Protein AF-A0A1X7VSV3-F1 (afdb_monomer)

Mean predicted aligned error: 14.22 Å

Solvent-accessible surface area (backbone atoms only — not comparable to full-atom values): 6307 Å² total; per-residue (Å²): 128,86,79,78,53,67,64,82,71,66,80,53,52,74,69,52,52,54,53,50,49,54,52,56,74,68,54,78,78,59,87,66,67,84,56,62,56,72,79,64,43,52,62,58,40,51,56,52,37,51,52,38,41,49,48,47,53,54,48,33,74,76,69,35,67,93,69,62,46,73,67,52,58,44,45,69,43,43,51,59,48,37,72,76,74,37,65,72,72,80,72,52,57,61,70,58,38,44,74,70,66,78,98

pLDDT: mean 71.36, std 15.17, range [36.31, 95.25]

Organism: Amphimedon queenslandica (NCBI:txid400682)

Sequence (103 aa):
GPIVSFKSFKLLTENHFEIIQIKIDAYIVQDHVGRIPSQVASGFAVEADLLLVLFCKKFEELYGSTFCTINSHLHCRLKECVQDFGPAYTFWLFSFERLNGIL

Secondary structure (DSSP, 8-state):
-----GGGGTSS-HHHHHHHHHHHHT----TTTT---HHHHHHHHHHHHHHHHHHHHHHHHHH-GGG--HHHHHHTTHHHHHHHH--GGGG-THHHHHHTT--

Structure (mmCIF, N/CA/C/O backbone):
data_AF-A0A1X7VSV3-F1
#
_entry.id   AF-A0A1X7VSV3-F1
#
loop_
_atom_site.group_PDB
_atom_site.id
_atom_site.type_symbol
_atom_site.label_atom_id
_atom_site.label_alt_id
_atom_site.label_comp_id
_atom_site.label_asym_id
_atom_site.label_entity_id
_atom_site.label_seq_id
_atom_site.pdbx_PDB_ins_code
_atom_site.Cartn_x
_atom_site.Cartn_y
_atom_site.Cartn_z
_atom_site.occupancy
_atom_site.B_iso_or_equiv
_atom_site.auth_seq_id
_atom_site.auth_comp_id
_atom_site.auth_asym_id
_atom_site.auth_atom_id
_atom_site.pdbx_PDB_model_num
ATOM 1 N N . GLY A 1 1 ? -19.126 5.642 4.544 1.00 36.31 1 GLY A N 1
ATOM 2 C CA . GLY A 1 1 ? -18.894 6.762 5.482 1.00 36.31 1 GLY A CA 1
ATOM 3 C C . GLY A 1 1 ? -18.489 7.987 4.687 1.00 36.31 1 GLY A C 1
ATOM 4 O O . GLY A 1 1 ? -18.012 7.790 3.573 1.00 36.31 1 GLY A O 1
ATOM 5 N N . PRO A 1 2 ? -18.706 9.218 5.177 1.00 47.75 2 PRO A N 1
ATOM 6 C CA . PRO A 1 2 ? -18.319 10.403 4.423 1.00 47.75 2 PRO A CA 1
ATOM 7 C C . PRO A 1 2 ? -16.800 10.390 4.245 1.00 47.75 2 PRO A C 1
ATOM 9 O O . PRO A 1 2 ? -16.056 10.199 5.205 1.00 47.75 2 PRO A O 1
ATOM 12 N N . ILE A 1 3 ? -16.355 10.530 3.000 1.00 44.22 3 ILE A N 1
ATOM 13 C CA . ILE A 1 3 ? -14.942 10.659 2.658 1.00 44.22 3 ILE A CA 1
ATOM 14 C C . ILE A 1 3 ? -14.495 11.997 3.246 1.00 44.22 3 ILE A C 1
ATOM 16 O O . ILE A 1 3 ? -14.857 13.060 2.742 1.00 44.22 3 ILE A O 1
ATOM 20 N N . VAL A 1 4 ? -13.774 11.957 4.364 1.00 50.09 4 VAL A N 1
ATOM 21 C CA . VAL A 1 4 ? -13.193 13.161 4.958 1.00 50.09 4 VAL A CA 1
ATOM 22 C C . VAL A 1 4 ? -12.079 13.604 4.019 1.00 50.09 4 VAL A C 1
ATOM 24 O O . VAL A 1 4 ? -11.040 12.954 3.932 1.00 50.09 4 VAL A O 1
ATOM 27 N 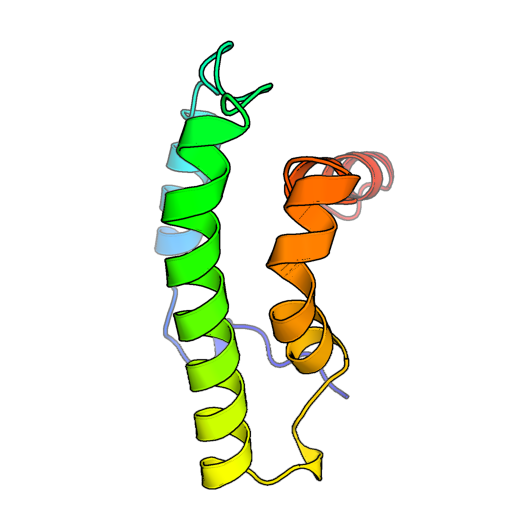N . SER A 1 5 ? -12.320 14.664 3.246 1.00 52.06 5 SER A N 1
ATOM 28 C CA . SER A 1 5 ? -11.322 15.140 2.291 1.00 52.06 5 SER A CA 1
ATOM 29 C C . SER A 1 5 ? -10.083 15.636 3.042 1.00 52.06 5 SER A C 1
ATOM 31 O O . SER A 1 5 ? -10.200 16.242 4.109 1.00 52.06 5 SER A O 1
ATOM 33 N N . PHE A 1 6 ? -8.895 15.447 2.468 1.00 47.34 6 PHE A N 1
ATOM 34 C CA . PHE A 1 6 ? -7.631 15.940 3.034 1.00 47.34 6 PHE A CA 1
ATOM 35 C C . PHE A 1 6 ? -7.645 17.451 3.346 1.00 47.34 6 PHE A C 1
ATOM 37 O O . PHE A 1 6 ? -6.889 17.906 4.207 1.00 47.34 6 PHE A O 1
ATOM 44 N N . LYS A 1 7 ? -8.559 18.221 2.729 1.00 49.91 7 LYS A N 1
ATOM 45 C CA . LYS A 1 7 ? -8.790 19.645 3.031 1.00 49.91 7 LYS A CA 1
ATOM 46 C C . LYS A 1 7 ? -9.231 19.875 4.480 1.00 49.91 7 LYS A C 1
ATOM 48 O O . LYS A 1 7 ? -8.884 20.893 5.071 1.00 49.91 7 LYS A O 1
ATOM 53 N N . SER A 1 8 ? -9.944 18.922 5.082 1.00 52.44 8 SER A N 1
ATOM 54 C CA . SER A 1 8 ? -10.482 19.028 6.445 1.00 52.44 8 SER A CA 1
ATOM 55 C C . SER A 1 8 ? -9.398 19.028 7.526 1.00 52.44 8 SER A C 1
ATOM 57 O O . SER A 1 8 ? -9.626 19.552 8.611 1.00 52.44 8 SER A O 1
ATOM 59 N N . PHE A 1 9 ? -8.205 18.507 7.223 1.00 59.28 9 PHE A N 1
ATOM 60 C CA . PHE A 1 9 ? -7.080 18.447 8.159 1.00 59.28 9 PHE A CA 1
ATOM 61 C C . PHE A 1 9 ? -6.067 19.592 7.986 1.00 59.28 9 PHE A C 1
ATOM 63 O O . PHE A 1 9 ? -5.085 19.639 8.721 1.00 59.28 9 PHE A O 1
ATOM 70 N N . LYS A 1 10 ? -6.274 20.507 7.021 1.00 59.91 10 LYS A N 1
ATOM 71 C CA . LYS A 1 10 ? -5.348 21.607 6.659 1.00 59.91 10 LYS A CA 1
ATOM 72 C C . LYS A 1 10 ? -3.891 21.180 6.382 1.00 59.91 10 LYS A C 1
ATOM 74 O O . LYS A 1 10 ? -3.003 22.024 6.353 1.00 59.91 10 LYS A O 1
ATOM 79 N N . LEU A 1 11 ? -3.641 19.890 6.154 1.00 57.81 11 LEU A N 1
ATOM 80 C CA . LEU A 1 11 ? -2.307 19.343 5.882 1.00 57.81 11 LEU A CA 1
ATOM 81 C C . LEU A 1 11 ? -1.785 19.746 4.494 1.00 57.81 11 LEU A C 1
ATOM 83 O O . LEU A 1 11 ? -0.582 19.896 4.308 1.00 57.81 11 LEU A O 1
ATOM 87 N N . LEU A 1 12 ? -2.686 19.949 3.526 1.00 55.50 12 LEU A N 1
ATOM 88 C CA . LEU A 1 12 ? -2.370 20.357 2.158 1.00 55.50 12 LEU A CA 1
ATOM 89 C C . LEU A 1 12 ? -3.309 21.493 1.722 1.00 55.50 12 LEU A C 1
ATOM 91 O O . LEU A 1 12 ? -4.505 21.459 2.015 1.00 55.50 12 LEU A O 1
ATOM 95 N N . THR A 1 13 ? -2.760 22.506 1.052 1.00 74.50 13 THR A N 1
ATOM 96 C CA . THR A 1 13 ? -3.491 23.648 0.482 1.00 74.50 13 THR A CA 1
ATOM 97 C C . THR A 1 13 ? -3.589 23.480 -1.034 1.00 74.50 13 THR A C 1
ATOM 99 O O . THR A 1 13 ? -2.871 22.661 -1.604 1.00 74.50 13 THR A O 1
ATOM 102 N N . GLU A 1 14 ? -4.442 24.263 -1.701 1.00 72.00 14 GLU A N 1
ATOM 103 C CA . GLU A 1 14 ? -4.577 24.241 -3.172 1.00 72.00 14 GLU A CA 1
ATOM 104 C C . GLU A 1 14 ? -3.225 24.417 -3.887 1.00 72.00 14 GLU A C 1
ATOM 106 O O . GLU A 1 14 ? -2.904 23.655 -4.795 1.00 72.00 14 GLU A O 1
ATOM 111 N N . ASN A 1 15 ? -2.356 25.301 -3.384 1.00 71.62 15 ASN A N 1
ATOM 112 C CA . ASN A 1 15 ? -0.998 25.465 -3.919 1.00 71.62 15 ASN A CA 1
ATOM 113 C C . ASN A 1 15 ? -0.142 24.194 -3.795 1.00 71.62 15 ASN A C 1
ATOM 115 O O . ASN A 1 15 ? 0.701 23.933 -4.649 1.00 71.62 15 ASN A O 1
ATOM 119 N N . HIS A 1 16 ? -0.322 23.393 -2.739 1.00 75.31 16 HIS A N 1
ATOM 120 C CA . HIS A 1 16 ? 0.401 22.127 -2.617 1.00 75.31 16 HIS A CA 1
ATOM 121 C C . HIS A 1 16 ? -0.057 21.126 -3.679 1.00 75.31 16 HIS A C 1
ATOM 123 O O . HIS A 1 16 ? 0.783 20.416 -4.225 1.00 75.31 16 HIS A O 1
ATOM 129 N N . PHE A 1 17 ? -1.351 21.097 -4.007 1.00 68.56 17 PHE A N 1
ATOM 130 C CA . PHE A 1 17 ? -1.871 20.238 -5.071 1.00 68.56 17 PHE A CA 1
ATOM 131 C C . PHE A 1 17 ? -1.350 20.657 -6.445 1.00 68.56 17 PHE A C 1
ATOM 133 O O . PHE A 1 17 ? -0.908 19.799 -7.201 1.00 68.56 17 PHE A O 1
ATOM 140 N N . GLU A 1 18 ? -1.302 21.957 -6.733 1.00 74.06 18 GLU A N 1
ATOM 141 C CA . GLU A 1 18 ? -0.762 22.478 -7.994 1.00 74.06 18 GLU A CA 1
ATOM 142 C C . GLU A 1 18 ? 0.726 22.127 -8.168 1.00 74.06 18 GLU A C 1
ATOM 144 O O . GLU A 1 18 ? 1.143 21.621 -9.209 1.00 74.06 18 GLU A O 1
ATOM 149 N N . ILE A 1 19 ? 1.530 22.279 -7.109 1.00 72.56 19 ILE A N 1
ATOM 150 C CA . ILE A 1 19 ? 2.953 21.906 -7.122 1.00 72.56 19 ILE A CA 1
ATOM 151 C C . ILE A 1 19 ? 3.140 20.392 -7.282 1.00 72.56 19 ILE A C 1
ATOM 153 O O . ILE A 1 19 ? 4.050 19.955 -7.989 1.00 72.56 19 ILE A O 1
ATOM 157 N N . ILE A 1 20 ? 2.316 19.581 -6.611 1.00 72.19 20 ILE A N 1
ATOM 158 C CA . ILE A 1 20 ? 2.352 18.120 -6.750 1.00 72.19 20 ILE A CA 1
ATOM 159 C C . ILE A 1 20 ? 2.005 17.728 -8.186 1.00 72.19 20 ILE A C 1
ATOM 161 O O . ILE A 1 20 ? 2.718 16.914 -8.768 1.00 72.19 20 ILE A O 1
ATOM 165 N N . GLN A 1 21 ? 0.976 18.340 -8.769 1.00 70.06 21 GLN A N 1
ATOM 166 C CA . GLN A 1 21 ? 0.545 18.056 -10.132 1.00 70.06 21 GLN A CA 1
ATOM 167 C C . GLN A 1 21 ? 1.642 18.394 -11.145 1.00 70.06 21 GLN A C 1
ATOM 169 O O . GLN A 1 21 ? 2.016 17.532 -11.931 1.00 70.06 21 GLN A O 1
ATOM 174 N N . ILE A 1 22 ? 2.260 19.576 -11.041 1.00 75.00 22 ILE A N 1
ATOM 175 C CA . ILE A 1 22 ? 3.398 19.968 -11.892 1.00 75.00 22 ILE A CA 1
ATOM 176 C C . ILE A 1 22 ? 4.546 18.956 -11.787 1.00 75.00 22 ILE A C 1
ATOM 178 O O . ILE A 1 22 ? 5.160 18.601 -12.790 1.00 75.00 22 ILE A O 1
ATOM 182 N N . LYS A 1 23 ? 4.849 18.472 -10.577 1.00 72.06 23 LYS A N 1
ATOM 183 C CA . LYS A 1 23 ? 5.919 17.486 -10.363 1.00 72.06 23 LYS A CA 1
ATOM 184 C C . LYS A 1 23 ? 5.582 16.111 -10.931 1.00 72.06 23 LYS A C 1
ATOM 186 O O . LYS A 1 23 ? 6.489 15.445 -11.418 1.00 72.06 23 LYS A O 1
ATOM 191 N N . ILE A 1 24 ? 4.320 15.693 -10.854 1.00 69.50 24 ILE A N 1
ATOM 192 C CA . ILE A 1 24 ? 3.839 14.447 -11.460 1.00 69.50 24 ILE A CA 1
ATOM 193 C C . ILE A 1 24 ? 3.890 14.556 -12.983 1.00 69.50 24 ILE A C 1
ATOM 195 O O . ILE A 1 24 ? 4.424 13.665 -13.633 1.00 69.50 24 ILE A O 1
ATOM 199 N N . ASP A 1 25 ? 3.409 15.660 -13.548 1.00 71.00 25 ASP A N 1
ATOM 200 C CA . ASP A 1 25 ? 3.370 15.869 -14.997 1.00 71.00 25 ASP A CA 1
ATOM 201 C C . ASP A 1 25 ? 4.779 15.991 -15.598 1.00 71.00 25 ASP A C 1
ATOM 203 O O . ASP A 1 25 ? 5.023 15.558 -16.722 1.00 71.00 25 ASP A O 1
ATOM 207 N N . ALA A 1 26 ? 5.730 16.537 -14.837 1.00 70.50 26 ALA A N 1
ATOM 208 C CA . ALA A 1 26 ? 7.139 16.607 -15.218 1.00 70.50 26 ALA A CA 1
ATOM 209 C C . ALA A 1 26 ? 7.915 15.299 -14.966 1.00 70.50 26 ALA A C 1
ATOM 211 O O . ALA A 1 26 ? 9.092 15.205 -15.328 1.00 70.50 26 ALA A O 1
ATOM 212 N N . TYR A 1 27 ? 7.303 14.297 -14.327 1.00 68.44 27 TYR A N 1
ATOM 213 C CA . TYR A 1 27 ? 7.973 13.042 -14.021 1.00 68.44 27 TYR A CA 1
ATOM 214 C C . TYR A 1 27 ? 8.042 12.151 -15.264 1.00 68.44 27 TYR A C 1
ATOM 216 O O . TYR A 1 27 ? 7.085 11.471 -15.635 1.00 68.44 27 TYR A O 1
ATOM 224 N N . ILE A 1 28 ? 9.215 12.116 -15.896 1.00 62.25 28 ILE A N 1
ATOM 225 C CA . ILE A 1 28 ? 9.511 11.135 -16.938 1.00 62.25 28 ILE A CA 1
ATOM 226 C C . ILE A 1 28 ? 9.803 9.797 -16.258 1.00 62.25 28 ILE A C 1
ATOM 228 O O . ILE A 1 28 ? 10.837 9.623 -15.608 1.00 62.25 28 ILE A O 1
ATOM 232 N N . VAL A 1 29 ? 8.873 8.853 -16.413 1.00 53.44 29 VAL A N 1
ATOM 233 C CA . VAL A 1 29 ? 9.042 7.473 -15.953 1.00 53.44 29 VAL A CA 1
ATOM 234 C C . VAL A 1 29 ? 10.247 6.883 -16.675 1.00 53.44 29 VAL A C 1
ATOM 236 O O . VAL A 1 29 ? 10.250 6.774 -17.900 1.00 53.44 29 VAL A O 1
ATOM 239 N N . GLN A 1 30 ? 11.278 6.511 -15.917 1.00 49.75 30 GLN A N 1
ATOM 240 C CA . GLN A 1 30 ? 12.430 5.818 -16.478 1.00 49.75 30 GLN A CA 1
ATOM 241 C C . GLN A 1 30 ? 11.959 4.491 -17.095 1.00 49.75 30 GLN A C 1
ATOM 243 O O . GLN A 1 30 ? 11.313 3.668 -16.449 1.00 49.75 30 GLN A O 1
ATOM 248 N N . ASP A 1 31 ? 12.288 4.288 -18.363 1.00 50.72 31 ASP A N 1
ATOM 249 C CA . ASP A 1 31 ? 11.950 3.153 -19.233 1.00 50.72 31 ASP A CA 1
ATOM 250 C C . ASP A 1 31 ? 12.448 1.789 -18.713 1.00 50.72 31 ASP A C 1
ATOM 252 O O . ASP A 1 31 ? 11.989 0.730 -19.139 1.00 50.72 31 ASP A O 1
ATOM 256 N N . HIS A 1 32 ? 13.321 1.807 -17.710 1.00 49.12 32 HIS A N 1
ATOM 257 C CA . HIS A 1 32 ? 13.840 0.649 -16.986 1.00 49.12 32 HIS A CA 1
ATOM 258 C C . HIS A 1 32 ? 13.086 0.351 -15.669 1.00 49.12 32 HIS A C 1
ATOM 260 O O . HIS A 1 32 ? 13.368 -0.648 -15.013 1.00 49.12 32 HIS A O 1
ATOM 266 N N . VAL A 1 33 ? 12.070 1.145 -15.303 1.00 50.12 33 VAL A N 1
ATOM 267 C CA . VAL A 1 33 ? 11.221 0.936 -14.106 1.00 50.12 33 VAL A CA 1
ATOM 268 C C . VAL A 1 33 ? 10.066 -0.044 -14.375 1.00 50.12 33 VAL A C 1
ATOM 270 O O . VAL A 1 33 ? 9.438 -0.542 -13.442 1.00 50.12 33 VAL A O 1
ATOM 273 N N . GLY A 1 34 ? 9.818 -0.408 -15.640 1.00 47.53 34 GLY A N 1
ATOM 274 C CA . GLY A 1 34 ? 8.826 -1.428 -16.015 1.00 47.53 34 GLY A CA 1
ATOM 275 C C . GLY A 1 34 ? 9.217 -2.863 -15.628 1.00 47.53 34 GLY A C 1
ATOM 276 O O . GLY A 1 34 ? 8.367 -3.747 -15.553 1.00 47.53 34 GLY A O 1
ATOM 277 N N . ARG A 1 35 ? 10.500 -3.103 -15.340 1.00 47.75 35 ARG A N 1
ATOM 278 C CA . ARG A 1 35 ? 10.994 -4.331 -14.715 1.00 47.75 35 ARG A CA 1
ATOM 279 C C . ARG A 1 35 ? 12.057 -3.951 -13.703 1.00 47.75 35 ARG A C 1
ATOM 281 O O . ARG A 1 35 ? 13.225 -3.837 -14.056 1.00 47.75 35 ARG A O 1
ATOM 2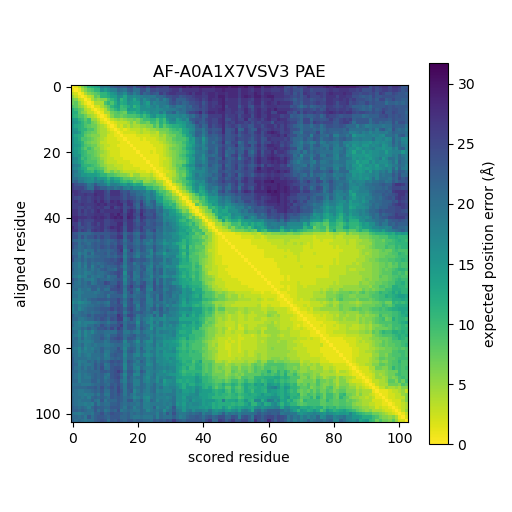88 N N . ILE A 1 36 ? 11.679 -3.826 -12.434 1.00 50.44 36 ILE A N 1
ATOM 289 C CA . ILE A 1 36 ? 12.686 -3.980 -11.385 1.00 50.44 36 ILE A CA 1
ATOM 290 C C . ILE A 1 36 ? 13.244 -5.401 -11.564 1.00 50.44 36 ILE A C 1
ATOM 292 O O . ILE A 1 36 ? 12.450 -6.349 -11.568 1.00 50.44 36 ILE A O 1
ATOM 296 N N . PRO A 1 37 ? 14.563 -5.593 -11.760 1.00 46.62 37 PRO A N 1
ATOM 297 C CA . PRO A 1 37 ? 15.133 -6.930 -11.773 1.00 46.62 37 PRO A CA 1
ATOM 298 C C . PRO A 1 37 ? 14.692 -7.627 -10.486 1.00 46.62 37 PRO A C 1
ATOM 300 O O . PRO A 1 37 ? 14.851 -7.066 -9.400 1.00 46.62 37 PRO A O 1
ATOM 303 N N . SER A 1 38 ? 14.106 -8.819 -10.596 1.00 49.03 38 SER A N 1
ATOM 304 C CA . SER A 1 38 ? 13.500 -9.567 -9.478 1.00 49.03 38 SER A CA 1
ATOM 305 C C . SER A 1 38 ? 14.406 -9.685 -8.240 1.00 49.03 38 SER A C 1
ATOM 307 O O . SER A 1 38 ? 13.924 -9.821 -7.118 1.00 49.03 38 SER A O 1
ATOM 309 N N . GLN A 1 39 ? 15.720 -9.575 -8.442 1.00 42.94 39 GLN A N 1
ATOM 310 C CA . GLN A 1 39 ? 16.763 -9.614 -7.419 1.00 42.94 39 GLN A CA 1
ATOM 311 C C . GLN A 1 39 ? 16.974 -8.292 -6.654 1.00 42.94 39 GLN A C 1
ATOM 313 O O . GLN A 1 39 ? 17.399 -8.333 -5.506 1.00 42.94 39 GLN A O 1
ATOM 318 N N . VAL A 1 40 ? 16.666 -7.130 -7.243 1.00 48.06 40 VAL A N 1
ATOM 319 C CA . VAL A 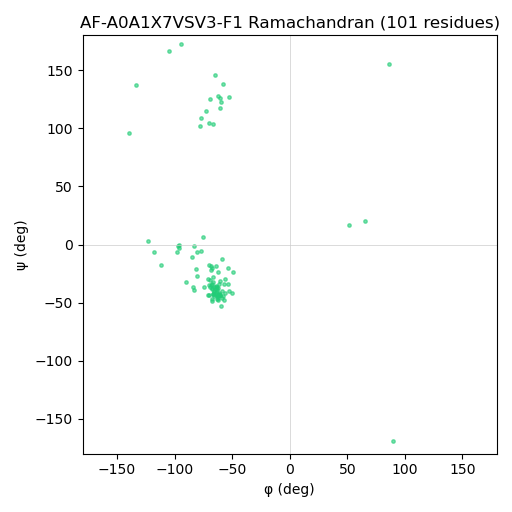1 40 ? 16.720 -5.812 -6.569 1.00 48.06 40 VAL A CA 1
ATOM 320 C C . VAL A 1 40 ? 15.372 -5.493 -5.911 1.00 48.06 40 VAL A C 1
ATOM 322 O O . VAL A 1 40 ? 15.324 -4.893 -4.838 1.00 48.06 40 VAL A O 1
ATOM 325 N N . ALA A 1 41 ? 14.274 -5.971 -6.511 1.00 50.81 41 ALA A N 1
ATOM 326 C CA . ALA A 1 41 ? 12.928 -5.860 -5.955 1.00 50.81 41 ALA A CA 1
ATOM 327 C C . ALA A 1 41 ? 12.786 -6.602 -4.622 1.00 50.81 41 ALA A C 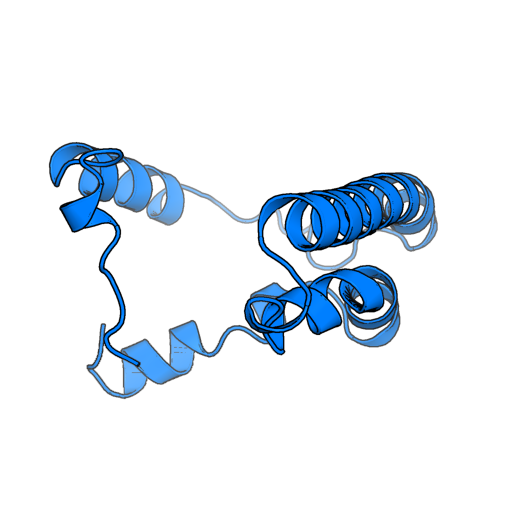1
ATOM 329 O O . ALA A 1 41 ? 12.106 -6.116 -3.728 1.00 50.81 41 ALA A O 1
ATOM 330 N N . SER A 1 42 ? 13.420 -7.767 -4.467 1.00 53.88 42 SER A N 1
ATOM 331 C CA . SER A 1 42 ? 13.212 -8.622 -3.296 1.00 53.88 42 SER A CA 1
ATOM 332 C C . SER A 1 42 ? 13.719 -7.997 -1.993 1.00 53.88 42 SER A C 1
ATOM 334 O O . SER A 1 42 ? 13.008 -8.051 -0.994 1.00 53.88 42 SER A O 1
ATOM 336 N N . GLY A 1 43 ? 14.899 -7.366 -1.998 1.00 54.75 43 GLY A N 1
ATOM 337 C CA . GLY A 1 43 ? 15.463 -6.716 -0.808 1.00 54.75 43 GLY A CA 1
ATOM 338 C C . GLY A 1 43 ? 14.655 -5.494 -0.368 1.00 54.75 43 GLY A C 1
ATOM 339 O O . GLY A 1 43 ? 14.253 -5.400 0.790 1.00 54.75 43 GLY A O 1
ATOM 340 N N . PHE A 1 44 ? 14.344 -4.602 -1.314 1.00 57.28 44 PHE A N 1
ATOM 341 C CA . PHE A 1 44 ? 13.576 -3.382 -1.047 1.00 57.28 44 PHE A CA 1
ATOM 342 C C . PHE A 1 44 ? 12.110 -3.682 -0.687 1.00 57.28 44 PHE A C 1
ATOM 344 O O . PHE A 1 44 ? 11.522 -3.020 0.166 1.00 57.28 44 PHE A O 1
ATOM 351 N N . ALA A 1 45 ? 11.522 -4.722 -1.288 1.00 68.50 45 ALA A N 1
ATOM 352 C CA . ALA A 1 45 ? 10.153 -5.133 -0.992 1.00 68.50 45 ALA A CA 1
ATOM 353 C C . ALA A 1 45 ? 10.003 -5.740 0.408 1.00 68.50 45 ALA A C 1
ATOM 355 O O . ALA A 1 45 ? 8.940 -5.593 0.998 1.00 68.50 45 ALA A O 1
ATOM 356 N N . VAL A 1 46 ? 11.028 -6.399 0.963 1.00 79.25 46 VAL A N 1
ATOM 357 C CA . VAL A 1 46 ? 10.949 -6.972 2.320 1.00 79.25 46 VAL A CA 1
ATOM 358 C C . VAL A 1 46 ? 10.950 -5.883 3.389 1.00 79.25 46 VAL A C 1
ATOM 360 O O . VAL A 1 46 ? 10.159 -5.953 4.324 1.00 79.25 46 VAL A O 1
ATOM 363 N N . GLU A 1 47 ? 11.798 -4.863 3.260 1.00 84.81 47 GLU A N 1
ATOM 364 C CA . GLU A 1 47 ? 11.819 -3.756 4.222 1.00 84.81 47 GLU A CA 1
ATOM 365 C C . GLU A 1 47 ? 10.517 -2.945 4.175 1.00 84.81 47 GLU A C 1
ATOM 367 O O . GLU A 1 47 ? 9.916 -2.669 5.215 1.00 84.81 47 GLU A O 1
ATOM 372 N N . ALA A 1 48 ? 10.029 -2.637 2.971 1.00 85.75 48 ALA A N 1
ATOM 373 C CA . ALA A 1 48 ? 8.747 -1.963 2.790 1.00 85.75 48 ALA A CA 1
ATOM 374 C C . ALA A 1 48 ? 7.573 -2.776 3.371 1.00 85.75 48 ALA A C 1
ATOM 376 O O . ALA A 1 48 ? 6.725 -2.213 4.061 1.00 85.75 48 ALA A O 1
ATOM 377 N N . ASP A 1 49 ? 7.546 -4.092 3.146 1.00 87.25 49 ASP A N 1
ATOM 378 C CA . ASP A 1 49 ? 6.544 -5.007 3.708 1.00 87.25 49 ASP A CA 1
ATOM 379 C C . ASP A 1 49 ? 6.547 -4.983 5.244 1.00 87.25 49 ASP A C 1
ATOM 381 O O . ASP A 1 49 ? 5.505 -4.798 5.875 1.00 87.25 49 ASP A O 1
ATOM 385 N N . LEU A 1 50 ? 7.729 -5.051 5.866 1.00 89.81 50 LEU A N 1
ATOM 386 C CA . LEU A 1 50 ? 7.864 -4.973 7.323 1.00 89.81 50 LEU A CA 1
ATOM 387 C C . LEU A 1 50 ? 7.345 -3.644 7.886 1.00 89.81 50 LEU A C 1
ATOM 389 O O . LEU A 1 50 ? 6.636 -3.644 8.896 1.00 89.81 50 LEU A O 1
ATOM 393 N N . LEU A 1 51 ? 7.667 -2.520 7.240 1.00 91.19 51 LEU A N 1
ATOM 394 C CA . LEU A 1 51 ? 7.202 -1.196 7.659 1.00 91.19 51 LEU A CA 1
ATOM 395 C C . LEU A 1 51 ? 5.681 -1.054 7.521 1.00 91.19 51 LEU A C 1
ATOM 397 O O . LEU A 1 51 ? 5.038 -0.507 8.417 1.00 91.19 51 LEU A O 1
ATOM 401 N N . LEU A 1 52 ? 5.092 -1.584 6.446 1.00 90.50 52 LEU A N 1
ATOM 402 C CA . LEU A 1 52 ? 3.642 -1.581 6.230 1.00 90.50 52 LEU A CA 1
ATOM 403 C C . LEU A 1 52 ? 2.904 -2.444 7.257 1.00 90.50 52 LEU A C 1
ATOM 405 O O . LEU A 1 52 ? 1.892 -2.013 7.815 1.00 90.50 52 LEU A O 1
ATOM 409 N N . VAL A 1 53 ? 3.429 -3.631 7.566 1.00 89.12 53 VAL A N 1
ATOM 410 C CA . VAL A 1 53 ? 2.876 -4.500 8.614 1.00 89.12 53 VAL A CA 1
ATOM 411 C C . VAL A 1 53 ? 2.990 -3.832 9.985 1.00 89.12 53 VAL A C 1
ATOM 413 O O . VAL A 1 53 ? 2.035 -3.862 10.764 1.00 89.12 53 VAL A O 1
ATOM 416 N N . LEU A 1 54 ? 4.128 -3.201 10.291 1.00 92.19 54 LEU A N 1
ATOM 417 C CA . LEU A 1 54 ? 4.314 -2.467 11.542 1.00 92.19 54 LEU A CA 1
ATOM 418 C C . LEU A 1 54 ? 3.332 -1.297 11.653 1.00 92.19 54 LEU A C 1
ATOM 420 O O . LEU A 1 54 ? 2.726 -1.115 12.708 1.00 92.19 54 LEU A O 1
ATOM 424 N N . PHE A 1 55 ? 3.135 -0.543 10.571 1.00 92.44 55 PHE A N 1
ATOM 425 C CA . PHE A 1 55 ? 2.141 0.523 10.511 1.00 92.44 55 PHE A CA 1
ATOM 426 C C . PHE A 1 55 ? 0.738 -0.009 10.814 1.00 92.44 55 PHE A C 1
ATOM 428 O O . PHE A 1 55 ? 0.059 0.549 11.670 1.00 92.44 55 PHE A O 1
ATOM 435 N N . CYS A 1 56 ? 0.323 -1.114 10.184 1.00 90.44 56 CYS A N 1
ATOM 436 C CA . CYS A 1 56 ? -1.004 -1.692 10.409 1.00 90.44 56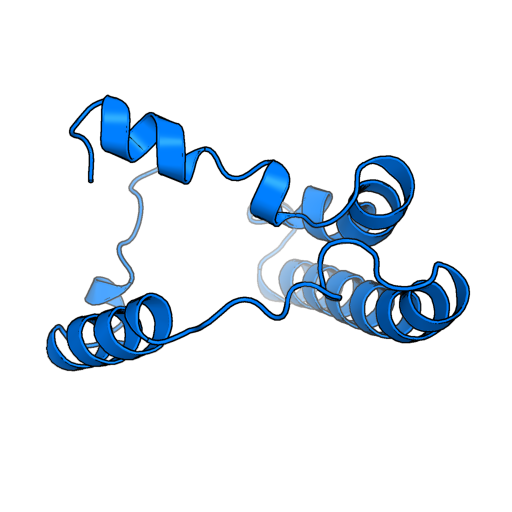 CYS A CA 1
ATOM 437 C C . CYS A 1 56 ? -1.201 -2.131 11.865 1.00 90.44 56 CYS A C 1
ATOM 439 O O . CYS A 1 56 ? -2.236 -1.826 12.453 1.00 90.44 56 CYS A O 1
ATOM 441 N N . LYS A 1 57 ? -0.186 -2.759 12.475 1.00 90.69 57 LYS A N 1
ATOM 442 C CA . LYS A 1 57 ? -0.208 -3.137 13.897 1.00 90.69 57 LYS A CA 1
ATOM 443 C C . LYS A 1 57 ? -0.315 -1.920 14.812 1.00 90.69 57 LYS A C 1
ATOM 445 O O . LYS A 1 57 ? -1.140 -1.904 15.716 1.00 90.69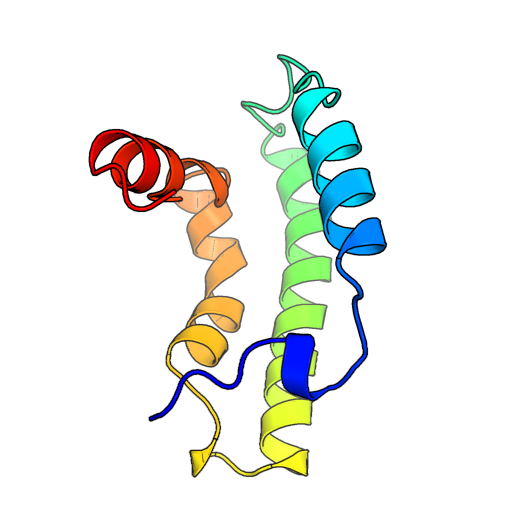 57 LYS A O 1
ATOM 450 N N . LYS A 1 58 ? 0.481 -0.875 14.564 1.00 93.06 58 LYS A N 1
ATOM 451 C CA . LYS A 1 58 ? 0.428 0.366 15.353 1.00 93.06 58 LYS A CA 1
ATOM 452 C C . LYS A 1 58 ? -0.883 1.116 15.181 1.00 93.06 58 LYS A C 1
ATOM 454 O O . LYS A 1 58 ? -1.396 1.672 16.146 1.00 93.06 58 LYS A O 1
ATOM 459 N N . PHE A 1 59 ? -1.441 1.106 13.981 1.00 91.94 59 PHE A N 1
ATOM 460 C CA . PHE A 1 59 ? -2.747 1.684 13.718 1.00 91.94 59 PHE A CA 1
ATOM 461 C C . PHE A 1 59 ? -3.845 0.946 14.495 1.00 91.94 59 PHE A C 1
ATOM 463 O O . PHE A 1 59 ? -4.651 1.584 15.167 1.00 91.94 59 PHE A O 1
ATOM 470 N N . GLU A 1 60 ? -3.844 -0.387 14.462 1.00 92.88 60 GLU A N 1
ATOM 471 C CA . GLU A 1 60 ? -4.785 -1.202 15.233 1.00 92.88 60 GLU A CA 1
ATOM 472 C C . GLU A 1 60 ? -4.631 -0.990 16.748 1.00 92.88 60 GLU A C 1
ATOM 474 O O . GLU A 1 60 ? -5.633 -0.816 17.434 1.00 92.88 60 GLU A O 1
ATOM 479 N N . GLU A 1 61 ? -3.400 -0.932 17.270 1.00 94.38 61 GLU A N 1
ATOM 480 C CA . GLU A 1 61 ? -3.130 -0.650 18.690 1.00 94.38 61 GLU A CA 1
ATOM 481 C C . GLU A 1 61 ? -3.702 0.707 19.140 1.00 94.38 61 GLU A C 1
ATOM 483 O O . GLU A 1 61 ? -4.212 0.824 20.253 1.00 94.38 61 GLU A O 1
ATOM 488 N N . LEU A 1 62 ? -3.606 1.737 18.292 1.00 95.25 62 LEU A N 1
ATOM 489 C CA . LEU A 1 62 ? -4.012 3.104 18.634 1.00 95.25 62 LEU A CA 1
ATOM 490 C C . LEU A 1 62 ? -5.511 3.355 18.463 1.00 95.25 62 LEU A C 1
ATOM 492 O O . LEU A 1 62 ? -6.103 4.086 19.257 1.00 95.25 62 LEU A O 1
ATOM 496 N N . TYR A 1 63 ? -6.114 2.794 17.416 1.00 92.62 63 TYR A N 1
ATOM 497 C CA . TYR A 1 63 ? -7.487 3.115 17.020 1.00 92.62 63 TYR A CA 1
ATOM 498 C C . TYR A 1 63 ? -8.466 1.958 17.236 1.00 92.62 63 TYR A C 1
ATOM 500 O O . TYR A 1 63 ? -9.670 2.188 17.304 1.00 92.62 63 TYR A O 1
ATOM 508 N N . GLY A 1 64 ? -7.973 0.732 17.398 1.00 89.62 64 GLY A N 1
ATOM 509 C CA . GLY A 1 64 ? -8.779 -0.478 17.504 1.00 89.62 64 GLY A CA 1
ATOM 510 C C . GLY A 1 64 ? -9.130 -1.085 16.144 1.00 89.62 64 GLY A C 1
ATOM 511 O O . GLY A 1 64 ? -9.209 -0.407 15.116 1.00 89.62 64 GLY A O 1
ATOM 512 N N . SER A 1 65 ? -9.391 -2.392 16.151 1.00 88.19 65 SER A N 1
ATOM 513 C CA . SER A 1 65 ? -9.628 -3.196 14.944 1.00 88.19 65 SER A CA 1
ATOM 514 C C . SER A 1 65 ? -10.852 -2.766 14.131 1.00 88.19 65 SER A C 1
ATOM 516 O O . SER A 1 65 ? -10.895 -2.966 12.920 1.00 88.19 65 SER A O 1
ATOM 518 N N . THR A 1 66 ? -11.830 -2.102 14.752 1.00 91.88 66 THR A N 1
ATOM 519 C CA . THR A 1 66 ? -13.020 -1.564 14.071 1.00 91.88 66 THR A CA 1
ATOM 520 C C . THR A 1 66 ? -12.702 -0.468 13.053 1.00 91.88 66 THR A C 1
ATOM 522 O O . THR A 1 66 ? -13.532 -0.180 12.193 1.00 91.88 66 THR A O 1
ATOM 525 N N . PHE A 1 67 ? -11.520 0.151 13.140 1.00 88.12 67 PHE A N 1
ATOM 526 C CA . PHE A 1 67 ? -11.053 1.174 12.200 1.00 88.12 67 PHE A CA 1
ATOM 527 C C . PHE A 1 67 ? -10.116 0.612 11.122 1.00 88.12 67 PHE A C 1
ATOM 529 O O . PHE A 1 67 ? -9.771 1.328 10.180 1.00 88.12 67 PHE A O 1
ATOM 536 N N . CYS A 1 68 ? -9.723 -0.661 11.218 1.00 87.19 68 CYS A N 1
ATOM 537 C CA . CYS A 1 68 ? -8.940 -1.336 10.190 1.00 87.19 68 CYS A CA 1
ATOM 538 C C . CYS A 1 68 ? -9.829 -1.611 8.971 1.00 87.19 68 CYS A C 1
ATOM 540 O O . CYS A 1 68 ? -10.793 -2.373 9.030 1.00 87.19 68 CYS A O 1
ATOM 542 N N . THR A 1 69 ? -9.509 -0.974 7.848 1.00 88.56 69 THR A N 1
ATOM 543 C CA . THR A 1 69 ? -10.278 -1.115 6.603 1.00 88.56 69 THR A CA 1
ATOM 544 C C . THR A 1 69 ? -9.678 -2.196 5.704 1.00 88.56 69 THR A C 1
ATOM 546 O O . THR A 1 69 ? -8.569 -2.677 5.940 1.00 88.56 69 THR A O 1
ATOM 549 N N . ILE A 1 70 ? -10.369 -2.541 4.612 1.00 83.75 70 ILE A N 1
ATOM 550 C CA . ILE A 1 70 ? -9.822 -3.425 3.566 1.00 83.75 70 ILE A CA 1
ATOM 551 C C . ILE A 1 70 ? -8.471 -2.905 3.040 1.00 83.75 70 ILE A C 1
ATOM 553 O O . ILE A 1 70 ? -7.577 -3.702 2.767 1.00 83.75 70 ILE A O 1
ATOM 557 N N . ASN A 1 71 ? -8.274 -1.583 2.983 1.00 81.81 71 ASN A N 1
ATOM 558 C CA . ASN A 1 71 ? -6.996 -0.995 2.570 1.00 81.81 71 ASN A CA 1
ATOM 559 C C . ASN A 1 71 ? -5.863 -1.334 3.553 1.00 81.81 71 ASN A C 1
ATOM 561 O O . ASN A 1 71 ? -4.743 -1.599 3.126 1.00 81.81 71 ASN A O 1
ATOM 565 N N . SER A 1 72 ? -6.152 -1.406 4.857 1.00 82.56 72 SER A N 1
ATOM 566 C CA . SER A 1 72 ? -5.194 -1.865 5.873 1.00 82.56 72 SER A CA 1
ATOM 567 C C . SER A 1 72 ? -4.803 -3.331 5.661 1.00 82.56 72 SER A C 1
ATOM 569 O O . SER A 1 72 ? -3.636 -3.678 5.790 1.00 82.56 72 SER A O 1
ATOM 571 N N . HIS A 1 73 ? -5.749 -4.191 5.269 1.00 81.44 73 HIS A N 1
ATOM 572 C CA . HIS A 1 73 ? -5.448 -5.586 4.932 1.00 81.44 73 HIS A CA 1
ATOM 573 C C . HIS A 1 73 ? -4.603 -5.709 3.655 1.00 81.44 73 HIS A C 1
ATOM 575 O O . HIS A 1 73 ? -3.690 -6.531 3.593 1.00 81.44 73 HIS A O 1
ATOM 581 N N . LEU A 1 74 ? -4.866 -4.862 2.654 1.00 82.38 74 LEU A N 1
ATOM 582 C CA . LEU A 1 74 ? -4.112 -4.839 1.401 1.00 82.38 74 LEU A CA 1
ATOM 583 C C . LEU A 1 74 ? -2.639 -4.469 1.618 1.00 82.38 74 LEU A C 1
ATOM 585 O O . LEU A 1 74 ? -1.770 -5.050 0.973 1.00 82.38 74 LEU A O 1
ATOM 589 N N . HIS A 1 75 ? -2.337 -3.563 2.553 1.00 83.31 75 HIS A N 1
ATOM 590 C CA . HIS A 1 75 ? -0.954 -3.224 2.904 1.00 83.31 75 HIS A CA 1
ATOM 591 C C . HIS A 1 75 ? -0.135 -4.443 3.355 1.00 83.31 75 HIS A C 1
ATOM 593 O O . HIS A 1 75 ? 1.040 -4.526 3.012 1.00 83.31 75 HIS A O 1
ATOM 599 N N . CYS A 1 76 ? -0.755 -5.416 4.031 1.00 82.31 76 CYS A N 1
ATOM 600 C CA . CYS A 1 76 ? -0.114 -6.666 4.458 1.00 82.31 76 CYS A CA 1
ATOM 601 C C . CYS A 1 76 ? 0.078 -7.698 3.330 1.00 82.31 76 CYS A C 1
ATOM 603 O O . CYS A 1 76 ? 0.617 -8.771 3.584 1.00 82.31 76 CYS A O 1
ATOM 605 N N . ARG A 1 77 ? -0.445 -7.432 2.125 1.00 82.19 77 ARG A N 1
ATOM 606 C CA . ARG A 1 77 ? -0.371 -8.318 0.945 1.00 82.19 77 ARG A CA 1
ATOM 607 C C . ARG A 1 77 ? 0.267 -7.633 -0.264 1.00 82.19 77 ARG A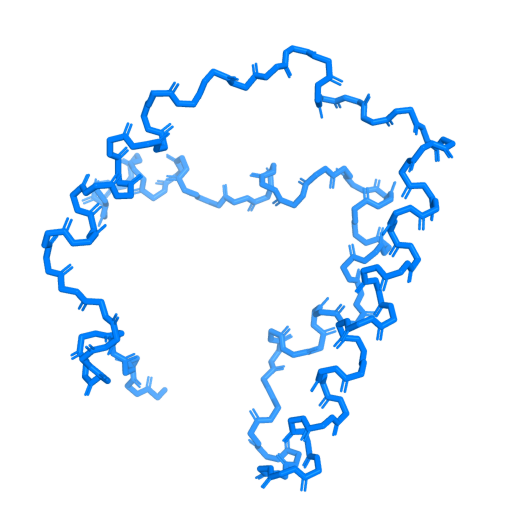 C 1
ATOM 609 O O . ARG A 1 77 ? 0.312 -8.190 -1.360 1.00 82.19 77 ARG A O 1
ATOM 616 N N . LEU A 1 78 ? 0.719 -6.390 -0.087 1.00 83.06 78 LEU A N 1
ATOM 617 C CA . LEU A 1 78 ? 1.181 -5.545 -1.181 1.00 83.06 78 LEU A CA 1
ATOM 618 C C . LEU A 1 78 ? 2.473 -6.085 -1.794 1.00 83.06 78 LEU A C 1
ATOM 620 O O . LEU A 1 78 ? 2.658 -5.993 -3.004 1.00 83.06 78 LEU A O 1
ATOM 624 N N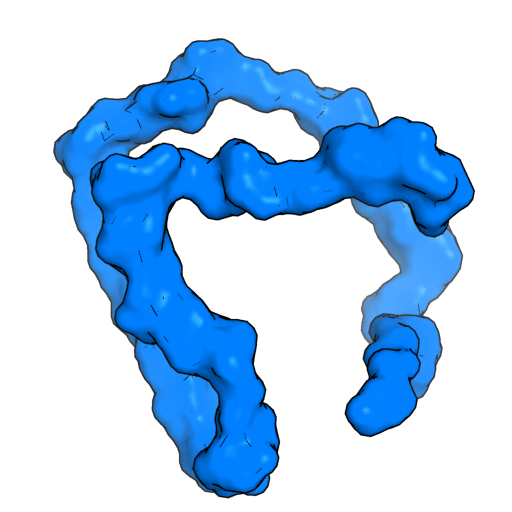 . LYS A 1 79 ? 3.342 -6.686 -0.976 1.00 84.50 79 LYS A N 1
ATOM 625 C CA . LYS A 1 79 ? 4.557 -7.351 -1.440 1.00 84.50 79 LYS A CA 1
ATOM 626 C C . LYS A 1 79 ? 4.232 -8.480 -2.412 1.00 84.50 79 LYS A C 1
ATOM 628 O O . LYS A 1 79 ? 4.779 -8.480 -3.510 1.00 84.50 79 LYS A O 1
ATOM 633 N N . GLU A 1 80 ? 3.350 -9.406 -2.036 1.00 82.69 80 GLU A N 1
ATOM 634 C CA . GLU A 1 80 ? 2.950 -10.506 -2.916 1.00 82.69 80 GLU A CA 1
ATOM 635 C C . GLU A 1 80 ? 2.280 -9.970 -4.178 1.00 82.69 80 GLU A C 1
ATOM 637 O O . GLU A 1 80 ? 2.632 -10.384 -5.275 1.00 82.69 80 GLU A O 1
ATOM 642 N N . CYS A 1 81 ? 1.401 -8.970 -4.051 1.00 79.31 81 CYS A N 1
ATOM 643 C CA . CYS A 1 81 ? 0.774 -8.353 -5.216 1.00 79.31 81 CYS A CA 1
ATOM 644 C C . CYS A 1 81 ? 1.802 -7.767 -6.196 1.00 79.31 81 CYS A C 1
ATOM 646 O O . CYS A 1 81 ? 1.684 -7.968 -7.403 1.00 79.31 81 CYS A O 1
ATOM 648 N N . VAL A 1 82 ? 2.822 -7.066 -5.694 1.00 80.50 82 VAL A N 1
ATOM 649 C CA . VAL A 1 82 ? 3.863 -6.478 -6.546 1.00 80.50 82 VAL A CA 1
ATOM 650 C C . VAL A 1 82 ? 4.771 -7.547 -7.157 1.00 80.50 82 VAL A C 1
ATOM 652 O O . VAL A 1 82 ? 5.212 -7.399 -8.297 1.00 80.50 82 VAL A O 1
ATOM 655 N N . GLN A 1 83 ? 5.043 -8.627 -6.425 1.00 78.06 83 GLN A N 1
ATOM 656 C CA . GLN A 1 83 ? 5.855 -9.747 -6.902 1.00 78.06 83 GLN A CA 1
ATOM 657 C C . GLN A 1 83 ? 5.148 -10.559 -7.990 1.00 78.06 83 GLN A C 1
ATOM 659 O O . GLN A 1 83 ? 5.777 -10.897 -8.992 1.00 78.06 83 GLN A O 1
ATOM 664 N N . ASP A 1 84 ? 3.858 -10.834 -7.809 1.00 80.25 84 ASP A N 1
ATOM 665 C CA . ASP A 1 84 ? 3.088 -11.707 -8.693 1.00 80.25 84 ASP A CA 1
ATOM 666 C C . ASP A 1 84 ? 2.545 -10.963 -9.917 1.00 80.25 84 ASP A C 1
ATOM 668 O O . ASP A 1 84 ? 2.500 -11.519 -11.016 1.00 80.25 84 ASP A O 1
ATOM 672 N N . PHE A 1 85 ? 2.145 -9.698 -9.747 1.00 76.69 85 PHE A N 1
ATOM 673 C CA . PHE A 1 85 ? 1.424 -8.949 -10.779 1.00 76.69 85 PHE A CA 1
ATOM 674 C C . PHE A 1 85 ? 2.164 -7.702 -11.284 1.00 76.69 85 PHE A C 1
ATOM 676 O O . PHE A 1 85 ? 1.740 -7.094 -12.266 1.00 76.69 85 PHE A O 1
ATOM 683 N N . GLY A 1 86 ? 3.294 -7.339 -10.674 1.00 76.56 86 GLY A N 1
ATOM 684 C CA . GLY A 1 86 ? 4.076 -6.167 -11.058 1.00 76.56 86 GLY A CA 1
ATOM 685 C C . GLY A 1 86 ? 3.668 -4.884 -10.319 1.00 76.56 86 GLY A C 1
ATOM 686 O O . GLY A 1 86 ? 2.956 -4.925 -9.318 1.00 76.56 86 GLY A O 1
ATOM 687 N N . PRO A 1 87 ? 4.162 -3.712 -10.750 1.00 75.50 87 PRO A N 1
ATOM 688 C CA . PRO A 1 87 ? 4.043 -2.472 -9.985 1.00 75.50 87 PRO A CA 1
ATOM 689 C C . PRO A 1 87 ? 2.595 -2.072 -9.662 1.00 75.50 87 PRO A C 1
ATOM 691 O O . PRO A 1 87 ? 1.738 -2.085 -10.532 1.00 75.50 87 PRO A O 1
ATOM 694 N N . ALA A 1 88 ? 2.320 -1.599 -8.443 1.00 73.50 88 ALA A N 1
ATOM 695 C CA . ALA A 1 88 ? 0.950 -1.283 -8.011 1.00 73.50 88 ALA A CA 1
ATOM 696 C C . ALA A 1 88 ? 0.205 -0.270 -8.914 1.00 73.50 88 ALA A C 1
ATOM 698 O O . ALA A 1 88 ? -1.017 -0.345 -9.046 1.00 73.50 88 ALA A O 1
ATOM 699 N N . TYR A 1 89 ? 0.926 0.652 -9.564 1.00 71.75 89 TYR A N 1
ATOM 700 C CA . TYR A 1 89 ? 0.327 1.654 -10.451 1.00 71.75 89 TYR A CA 1
ATOM 701 C C . TYR A 1 89 ? -0.275 1.055 -11.729 1.00 71.75 89 TYR A C 1
ATOM 703 O O . TYR A 1 89 ? -1.137 1.684 -12.336 1.00 71.75 89 TYR A O 1
ATOM 711 N N . THR A 1 90 ? 0.116 -0.157 -12.141 1.00 66.81 90 THR A N 1
ATOM 712 C CA . THR A 1 90 ? -0.501 -0.814 -13.305 1.00 66.81 90 THR A CA 1
ATOM 713 C C . THR A 1 90 ? -1.950 -1.219 -13.034 1.00 66.81 90 THR A C 1
ATOM 715 O O . THR A 1 90 ? -2.707 -1.434 -13.975 1.00 66.81 90 THR A O 1
ATOM 718 N N . PHE A 1 91 ? -2.349 -1.292 -11.759 1.00 66.81 91 PHE A N 1
ATOM 719 C CA . PHE A 1 91 ? -3.722 -1.562 -11.320 1.00 66.81 91 PHE A CA 1
ATOM 720 C C . PHE A 1 91 ? -4.507 -0.293 -10.994 1.00 66.81 91 PHE A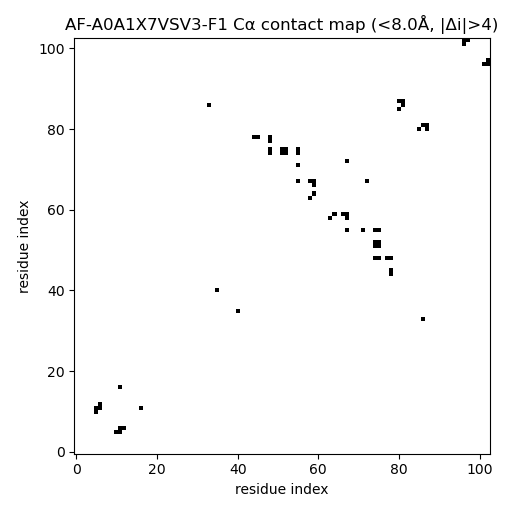 C 1
ATOM 722 O O . PHE A 1 91 ? -5.680 -0.375 -10.631 1.00 66.81 91 PHE A O 1
ATOM 729 N N . TRP A 1 92 ? -3.884 0.884 -11.080 1.00 73.75 92 TRP A N 1
ATOM 730 C CA . TRP A 1 92 ? -4.593 2.128 -10.824 1.00 73.75 92 TRP A CA 1
ATOM 731 C C . TRP A 1 92 ? -5.598 2.389 -11.940 1.00 73.75 92 TRP A C 1
ATOM 733 O O . TRP A 1 92 ? -5.254 2.469 -13.117 1.00 73.75 92 TRP A O 1
ATOM 743 N N . LEU A 1 93 ? -6.856 2.587 -11.551 1.00 70.50 93 LEU A N 1
ATOM 744 C CA . LEU A 1 93 ? -7.939 2.914 -12.477 1.00 70.50 93 LEU A CA 1
ATOM 745 C C . LEU A 1 93 ? -7.898 4.369 -12.959 1.00 70.50 93 LEU A C 1
ATOM 747 O O . LEU A 1 93 ? -8.789 4.790 -13.686 1.00 70.50 93 LEU A O 1
ATOM 751 N N . PHE A 1 94 ? -6.854 5.121 -12.612 1.00 69.38 94 PHE A N 1
ATOM 752 C CA . PHE A 1 94 ? -6.703 6.539 -12.931 1.00 69.38 94 PHE A CA 1
ATOM 753 C C . PHE A 1 94 ? -6.934 6.853 -14.418 1.00 69.38 94 PHE A C 1
ATOM 755 O O . PHE A 1 94 ? -7.620 7.814 -14.764 1.00 69.38 94 PHE A O 1
ATOM 762 N N . SER A 1 95 ? -6.417 6.016 -15.323 1.00 65.25 95 SER A N 1
ATOM 763 C CA . SER A 1 95 ? -6.648 6.177 -16.763 1.00 65.25 95 SER A CA 1
ATOM 764 C C . SER A 1 95 ? -8.122 6.001 -17.145 1.00 65.25 95 SER A C 1
ATOM 766 O O . SER A 1 95 ? -8.613 6.729 -18.001 1.00 65.25 95 SER A O 1
ATOM 768 N N . PHE A 1 96 ? -8.847 5.085 -16.496 1.00 71.44 96 PHE A N 1
ATOM 769 C CA . PHE A 1 96 ? -10.282 4.883 -16.719 1.00 71.44 96 PHE A CA 1
ATOM 770 C C . PHE A 1 96 ? -11.127 5.994 -16.090 1.00 71.44 96 PHE A C 1
ATOM 772 O O . PHE A 1 96 ? -12.106 6.428 -16.687 1.00 71.44 96 PHE A O 1
ATOM 779 N N . GLU A 1 97 ? -10.741 6.502 -14.922 1.00 72.69 97 GLU A N 1
ATOM 780 C CA . GLU A 1 97 ? -11.411 7.633 -14.269 1.00 72.69 97 GLU A CA 1
ATOM 781 C C . GLU A 1 97 ? -11.322 8.912 -15.115 1.00 72.69 97 GLU A C 1
ATOM 783 O O . GLU A 1 97 ? -12.324 9.613 -15.267 1.00 72.69 97 GLU A O 1
ATOM 788 N N . ARG A 1 98 ? -10.169 9.152 -15.760 1.00 74.31 98 ARG A N 1
ATOM 789 C CA . ARG A 1 98 ? -9.993 10.226 -16.752 1.00 74.31 98 ARG A CA 1
ATOM 790 C C . ARG A 1 98 ? -10.869 10.024 -17.990 1.00 74.31 98 ARG A C 1
ATOM 792 O O . ARG A 1 98 ? -11.453 10.980 -18.488 1.00 74.31 98 ARG A O 1
ATOM 799 N N . LEU A 1 99 ? -10.995 8.789 -18.481 1.00 69.62 99 LEU A N 1
ATOM 800 C CA . LEU A 1 99 ? -11.883 8.476 -19.611 1.00 69.62 99 LEU A CA 1
ATOM 801 C C . LEU A 1 99 ? -13.367 8.668 -19.266 1.00 69.62 99 LEU A C 1
ATOM 803 O O . LEU A 1 99 ? -14.159 8.995 -20.145 1.00 69.62 99 LEU A O 1
ATOM 807 N N . ASN A 1 100 ? -13.734 8.519 -17.993 1.00 76.06 100 ASN A N 1
ATOM 808 C CA . ASN A 1 100 ? -15.087 8.767 -17.500 1.00 76.06 100 ASN A CA 1
ATOM 809 C C . ASN A 1 100 ? -15.366 10.253 -17.194 1.00 76.06 100 ASN A C 1
ATOM 811 O O . ASN A 1 100 ? -16.477 10.577 -16.778 1.00 76.06 100 ASN A O 1
ATOM 815 N N . GLY A 1 101 ? -14.388 11.153 -17.371 1.00 70.62 101 GLY A N 1
ATOM 816 C CA . GLY A 1 101 ? -14.531 12.585 -17.076 1.00 70.62 101 GLY A CA 1
ATOM 817 C C . GLY A 1 101 ? -14.732 12.902 -15.590 1.00 70.62 101 GLY A C 1
ATOM 818 O O . GLY A 1 101 ? -15.270 13.955 -15.257 1.00 70.62 101 GLY A O 1
ATOM 819 N N . ILE A 1 102 ? -14.357 11.974 -14.701 1.00 64.56 102 ILE A N 1
ATOM 820 C CA . ILE A 1 102 ? -14.451 12.137 -13.238 1.00 64.56 102 ILE A CA 1
ATOM 821 C C . ILE A 1 102 ? -13.253 12.945 -12.703 1.00 64.56 102 ILE A C 1
ATOM 823 O O . ILE A 1 102 ? -13.338 13.536 -11.625 1.00 64.56 102 ILE A O 1
ATOM 827 N N . LEU A 1 103 ? -12.164 12.991 -13.475 1.00 55.97 103 LEU A N 1
ATOM 828 C CA . LEU A 1 103 ? -10.924 13.721 -13.214 1.00 55.97 103 LEU A CA 1
ATOM 829 C C . LEU A 1 103 ? -10.610 14.701 -14.342 1.00 55.97 103 LEU A C 1
ATOM 831 O O . LEU A 1 103 ? -10.831 14.322 -15.517 1.00 55.97 103 LEU A O 1
#

Radius of gyration: 16.9 Å; Cα contacts (8 Å, |Δi|>4): 34; chains: 1; bounding box: 36×37×38 Å

Foldseek 3Di:
DPPPDPVNVVPDDPVNVVVVVVVVVPDDDPPPLQDPPLVNLVVVLVVQLVVLLVVLVVCCVVPNPVPCDVVSVCSNCVSVCCNPPNDPCVVDCVVVCVVVVVD